Protein AF-A0A257KFB4-F1 (afdb_monomer_lite)

Sequence (162 aa):
MTAWRWATQARAACLALGLGLGVPMTAGAATPPEPVRINPADRGSGLAVAIGGGLKADHDAVWQALVQLSGGPGARWVVLGTASEDPTASAAGAVKQLQRRGAVAVALPVSPELKDPPVAQAVRDEALLAQVRAAKGVFFTGGAQDRITSSLQPGGQATPLL

Radius of gyration: 21.46 Å; chains: 1; bounding box: 55×48×58 Å

pLDDT: mean 82.98, std 20.65, range [33.81, 98.62]

Structure (mmCIF, N/CA/C/O backbone):
data_AF-A0A257KFB4-F1
#
_entry.id   AF-A0A257KFB4-F1
#
loop_
_atom_site.group_PDB
_atom_site.id
_atom_site.type_symbol
_atom_site.label_atom_id
_atom_site.label_alt_id
_atom_site.label_comp_id
_atom_site.label_asym_id
_atom_site.label_entity_id
_atom_site.label_seq_id
_atom_site.pdbx_PDB_ins_code
_atom_site.Cartn_x
_atom_site.Cartn_y
_atom_site.Cartn_z
_atom_site.occupancy
_atom_site.B_iso_or_equiv
_atom_site.auth_seq_id
_atom_site.auth_comp_id
_atom_site.auth_asym_id
_atom_site.auth_atom_id
_atom_site.pdbx_PDB_model_num
ATOM 1 N N . MET A 1 1 ? -2.970 29.502 -1.598 1.00 41.94 1 MET A N 1
ATOM 2 C CA . MET A 1 1 ? -4.368 29.984 -1.587 1.00 41.94 1 MET A CA 1
ATOM 3 C C . MET A 1 1 ? -4.903 29.887 -3.003 1.00 41.94 1 MET A C 1
ATOM 5 O O . MET A 1 1 ? -4.681 30.788 -3.797 1.00 41.94 1 MET A O 1
ATOM 9 N N . THR A 1 2 ? -5.551 28.779 -3.342 1.00 39.88 2 THR A N 1
ATOM 10 C CA . THR A 1 2 ? -6.191 28.607 -4.651 1.00 39.88 2 THR A CA 1
ATOM 11 C C . THR A 1 2 ? -7.478 27.842 -4.407 1.00 39.88 2 THR A C 1
ATOM 13 O O . THR A 1 2 ? -7.478 26.640 -4.168 1.00 39.88 2 THR A O 1
ATOM 16 N N . ALA A 1 3 ? -8.561 28.610 -4.330 1.00 36.09 3 ALA A N 1
ATOM 17 C CA . ALA A 1 3 ? -9.908 28.138 -4.084 1.00 36.09 3 ALA A CA 1
ATOM 18 C C . ALA A 1 3 ? -10.431 27.402 -5.323 1.00 36.09 3 ALA A C 1
ATOM 20 O O . ALA A 1 3 ? -10.503 27.977 -6.410 1.00 36.09 3 ALA A O 1
ATOM 21 N N . TRP A 1 4 ? -10.813 26.138 -5.151 1.00 33.81 4 TRP A N 1
ATOM 22 C CA . TRP A 1 4 ? -11.512 25.374 -6.176 1.00 33.81 4 TRP A CA 1
ATOM 23 C C . TRP A 1 4 ? -12.999 25.733 -6.109 1.00 33.81 4 TRP A C 1
ATOM 25 O O . TRP A 1 4 ? -13.678 25.470 -5.117 1.00 33.81 4 TRP A O 1
ATOM 35 N N . ARG A 1 5 ? -13.496 26.411 -7.145 1.00 46.97 5 ARG A N 1
ATOM 36 C CA . ARG A 1 5 ? -14.893 26.844 -7.249 1.00 46.97 5 ARG A CA 1
ATOM 37 C C . ARG A 1 5 ? -15.731 25.688 -7.790 1.00 46.97 5 ARG A C 1
ATOM 39 O O . ARG A 1 5 ? -15.546 25.282 -8.933 1.00 46.97 5 ARG A O 1
ATOM 46 N N . TRP A 1 6 ? -16.664 25.197 -6.983 1.00 40.62 6 TRP A N 1
ATOM 47 C CA . TRP A 1 6 ? -17.773 24.366 -7.443 1.00 40.62 6 TRP A CA 1
ATOM 48 C C . TRP A 1 6 ? -18.816 25.305 -8.046 1.00 40.62 6 TRP A C 1
ATOM 50 O O . TRP A 1 6 ? -19.387 26.134 -7.337 1.00 40.62 6 TRP A O 1
ATOM 60 N N . ALA A 1 7 ? -19.000 25.251 -9.365 1.00 46.03 7 ALA A N 1
ATOM 61 C CA . ALA A 1 7 ? -20.024 26.037 -10.035 1.00 46.03 7 ALA A CA 1
ATOM 62 C C . ALA A 1 7 ? -21.355 25.281 -10.012 1.00 46.03 7 ALA A C 1
ATOM 64 O O . ALA A 1 7 ? -21.483 24.150 -10.474 1.00 46.03 7 ALA A O 1
ATOM 65 N N . THR A 1 8 ? -22.304 25.977 -9.412 1.00 46.16 8 THR A N 1
ATOM 66 C CA . THR A 1 8 ? -23.701 25.699 -9.132 1.00 46.16 8 THR A CA 1
ATOM 67 C C . THR A 1 8 ? -24.541 25.391 -10.370 1.00 46.16 8 THR A C 1
ATOM 69 O O . THR A 1 8 ? -24.262 25.803 -11.493 1.00 46.16 8 THR A O 1
ATOM 72 N N . GLN A 1 9 ? -25.629 24.685 -10.100 1.00 45.59 9 GLN A N 1
ATOM 73 C CA . GLN A 1 9 ? -26.665 24.232 -11.011 1.00 45.59 9 GLN A CA 1
ATOM 74 C C . GLN A 1 9 ? -27.602 25.363 -11.498 1.00 45.59 9 GLN A C 1
ATOM 76 O O . GLN A 1 9 ? -27.810 26.351 -10.798 1.00 45.59 9 GLN A O 1
ATOM 81 N N . ALA A 1 10 ? -28.259 25.080 -12.633 1.00 43.00 10 ALA A N 1
ATOM 82 C CA . ALA A 1 10 ? -29.535 25.608 -13.148 1.00 43.00 10 ALA A CA 1
ATOM 83 C C . ALA A 1 10 ? -29.530 26.935 -13.946 1.00 43.00 10 ALA A C 1
ATOM 85 O O . ALA A 1 10 ? -29.297 28.010 -13.410 1.00 43.00 10 ALA A O 1
ATOM 86 N N . ARG A 1 11 ? -29.992 26.906 -15.206 1.00 43.09 11 ARG A N 1
ATOM 87 C CA . ARG A 1 11 ? -31.414 27.013 -15.611 1.00 43.09 11 ARG A CA 1
ATOM 88 C C . ARG A 1 11 ? -31.553 26.940 -17.138 1.00 43.09 11 ARG A C 1
ATOM 90 O O . ARG A 1 11 ? -30.641 27.268 -17.886 1.00 43.09 11 ARG A O 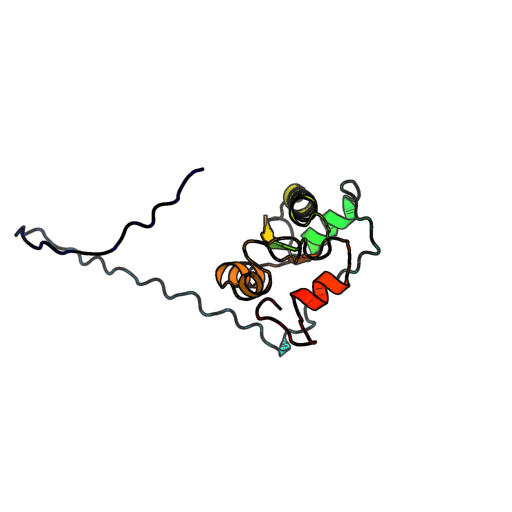1
ATOM 97 N N . ALA A 1 12 ? -32.721 26.468 -17.553 1.00 44.16 12 ALA A N 1
ATOM 98 C CA . ALA A 1 12 ? -33.136 26.215 -18.922 1.00 44.16 12 ALA A CA 1
ATOM 99 C C . ALA A 1 12 ? -33.320 27.485 -19.769 1.00 44.16 12 ALA A C 1
ATOM 101 O O . ALA A 1 12 ? -33.805 28.499 -19.272 1.00 44.16 12 ALA A O 1
ATOM 102 N N . ALA A 1 13 ? -33.067 27.353 -21.071 1.00 40.00 13 ALA A N 1
ATOM 103 C CA . ALA A 1 13 ? -33.731 28.118 -22.120 1.00 40.00 13 ALA A CA 1
ATOM 104 C C . ALA A 1 13 ? -33.796 27.249 -23.389 1.00 40.00 13 ALA A C 1
ATOM 106 O O . ALA A 1 13 ? -32.819 27.106 -24.118 1.00 40.00 13 ALA A O 1
ATOM 107 N N . CYS A 1 14 ? -34.949 26.614 -23.611 1.00 41.28 14 CYS A N 1
ATOM 108 C CA . CYS A 1 14 ? -35.320 26.069 -24.914 1.00 41.28 14 CYS A CA 1
ATOM 109 C C . CYS A 1 14 ? -35.703 27.232 -25.828 1.00 41.28 14 CYS A C 1
ATOM 111 O O . CYS A 1 14 ? -36.578 27.996 -25.439 1.00 41.28 14 CYS A O 1
ATOM 113 N N . LEU A 1 15 ? -35.116 27.321 -27.023 1.00 47.72 15 LEU A N 1
ATOM 114 C CA . LEU A 1 15 ? -35.813 27.636 -28.279 1.00 47.72 15 LEU A CA 1
ATOM 115 C C . LEU A 1 15 ? -34.793 27.705 -29.424 1.00 47.72 15 LEU A C 1
ATOM 117 O O . LEU A 1 15 ? -33.998 28.636 -29.475 1.00 47.72 15 LEU A O 1
ATOM 121 N N . ALA A 1 16 ? -34.853 26.755 -30.357 1.00 44.06 16 ALA A N 1
ATOM 122 C CA . ALA A 1 16 ? -34.572 26.993 -31.775 1.00 44.06 16 ALA A CA 1
ATOM 123 C C . ALA A 1 16 ? -34.992 25.764 -32.593 1.00 44.06 16 ALA A C 1
ATOM 125 O O . ALA A 1 16 ? -34.460 24.670 -32.414 1.00 44.06 16 ALA A O 1
ATOM 126 N N . LEU A 1 17 ? -35.969 25.967 -33.480 1.00 53.28 17 LEU A N 1
ATOM 127 C CA . LEU A 1 17 ? -36.334 25.037 -34.543 1.00 53.28 17 LEU A CA 1
ATOM 128 C C . LEU A 1 17 ? -35.167 24.887 -35.528 1.00 53.28 17 LEU A C 1
ATOM 130 O O . LEU A 1 17 ? -34.628 25.882 -36.005 1.00 53.28 17 LEU A O 1
ATOM 134 N N . GLY A 1 18 ? -34.863 23.649 -35.905 1.00 44.62 18 GLY A N 1
ATOM 135 C CA . GLY A 1 18 ? -33.990 23.337 -37.030 1.00 44.62 18 GLY A CA 1
ATOM 136 C C . GLY A 1 18 ? -34.241 21.912 -37.503 1.00 44.62 18 GLY A C 1
ATOM 137 O O . GLY A 1 18 ? -33.832 20.962 -36.843 1.00 44.62 18 GLY A O 1
ATOM 138 N N . LEU A 1 19 ? -34.946 21.768 -38.629 1.00 56.00 19 LEU A N 1
ATOM 139 C CA . LEU A 1 19 ? -35.089 20.503 -39.348 1.00 56.00 19 LEU A CA 1
ATOM 140 C C . LEU A 1 19 ? -33.710 20.059 -39.853 1.00 56.00 19 LEU A C 1
ATOM 142 O O . LEU A 1 19 ? -33.182 20.615 -40.813 1.00 56.00 19 LEU A O 1
ATOM 146 N N . GLY A 1 20 ? -33.147 19.042 -39.211 1.00 45.25 20 GLY A N 1
ATOM 147 C CA . GLY A 1 20 ? -31.975 18.309 -39.671 1.00 45.25 20 GLY A CA 1
ATOM 148 C C . GLY A 1 20 ? -32.187 16.830 -39.375 1.00 45.25 20 GLY A C 1
ATOM 149 O O . GLY A 1 20 ? -32.616 16.478 -38.280 1.00 45.25 20 GLY A O 1
ATOM 150 N N . LEU A 1 21 ? -31.953 15.981 -40.375 1.00 58.53 21 LEU A N 1
ATOM 151 C CA . LEU A 1 21 ? -32.104 14.525 -40.329 1.00 58.53 21 LEU A CA 1
ATOM 152 C C . LEU A 1 21 ? -31.368 13.936 -39.113 1.00 58.53 21 LEU A C 1
ATOM 154 O O . LEU A 1 21 ? -30.147 13.794 -39.114 1.00 58.53 21 LEU A O 1
ATOM 158 N N . GLY A 1 22 ? -32.128 13.631 -38.060 1.00 39.91 22 GLY A N 1
ATOM 159 C CA . GLY A 1 22 ? -31.614 13.101 -36.806 1.00 39.91 22 GLY A CA 1
ATOM 160 C C . GLY A 1 22 ? -31.330 11.611 -36.922 1.0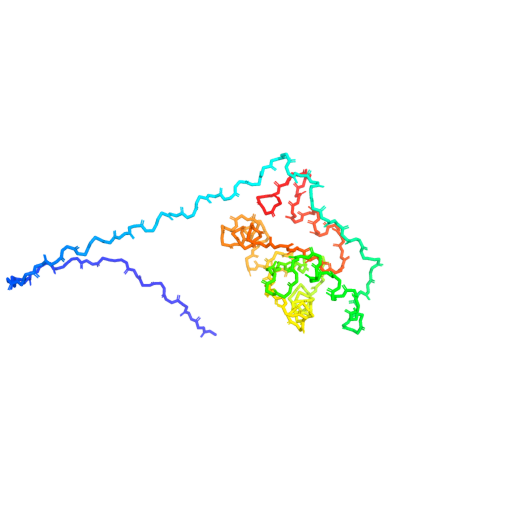0 39.91 22 GLY A C 1
ATOM 161 O O . GLY A 1 22 ? -32.245 10.793 -36.875 1.00 39.91 22 GLY A O 1
ATOM 162 N N . VAL A 1 23 ? -30.053 11.252 -37.029 1.00 56.06 23 VAL A N 1
ATOM 163 C CA . VAL A 1 23 ? -29.600 9.916 -36.636 1.00 56.06 23 VAL A CA 1
ATOM 164 C C . VAL A 1 23 ? -29.772 9.838 -35.116 1.00 56.06 23 VAL A C 1
ATOM 166 O O . VAL A 1 23 ? -29.216 10.691 -34.417 1.00 56.06 23 VAL A O 1
ATOM 169 N N . PRO A 1 24 ? -30.538 8.883 -34.563 1.00 49.56 24 PRO A N 1
ATOM 170 C CA . PRO A 1 24 ? -30.645 8.754 -33.121 1.00 49.56 24 PRO A CA 1
ATOM 171 C C . PRO A 1 24 ? -29.289 8.289 -32.584 1.00 49.56 24 PRO A C 1
ATOM 173 O O . PRO A 1 24 ? -28.936 7.115 -32.673 1.00 49.56 24 PRO A O 1
ATOM 176 N N . MET A 1 25 ? -28.509 9.217 -32.025 1.00 46.41 25 MET A N 1
ATOM 177 C CA . MET A 1 25 ? -27.425 8.873 -31.113 1.00 46.41 25 MET A CA 1
ATOM 178 C C . MET A 1 25 ? -28.070 8.296 -29.857 1.00 46.41 25 MET A C 1
ATOM 180 O O . MET A 1 25 ? -28.445 9.016 -28.934 1.00 46.41 25 MET A O 1
ATOM 184 N N . THR A 1 26 ? -28.229 6.977 -29.827 1.00 50.53 26 THR A N 1
ATOM 185 C CA . THR A 1 26 ? -28.461 6.255 -28.583 1.00 50.53 26 THR A CA 1
ATOM 186 C C . THR A 1 26 ? -27.210 6.431 -27.734 1.00 50.53 26 THR A C 1
ATOM 188 O O . THR A 1 26 ? -26.195 5.773 -27.963 1.00 50.53 26 THR A O 1
ATOM 191 N N . ALA A 1 27 ? -27.264 7.361 -26.782 1.00 54.47 27 ALA A N 1
ATOM 192 C CA . ALA A 1 27 ? -26.305 7.423 -25.697 1.00 54.47 27 ALA A CA 1
ATOM 193 C C . ALA A 1 27 ? -26.387 6.084 -24.954 1.00 54.47 27 ALA A C 1
ATOM 195 O O . ALA A 1 27 ? -27.320 5.841 -24.191 1.00 54.47 27 ALA A O 1
ATOM 196 N N . GLY A 1 28 ? -25.448 5.182 -25.242 1.00 41.28 28 GLY A N 1
ATOM 197 C CA . GLY A 1 28 ? -25.253 3.981 -24.450 1.00 41.28 28 GLY A CA 1
ATOM 198 C C . GLY A 1 28 ? -24.903 4.432 -23.042 1.00 41.28 28 GLY A C 1
ATOM 199 O O . GLY A 1 28 ? -23.787 4.888 -22.801 1.00 41.28 28 GLY A O 1
ATOM 200 N N . ALA A 1 29 ? -25.873 4.374 -22.131 1.00 51.72 29 ALA A N 1
ATOM 201 C CA . ALA A 1 29 ? -25.612 4.526 -20.714 1.00 51.72 29 ALA A CA 1
ATOM 202 C C . ALA A 1 29 ? -24.635 3.411 -20.339 1.00 51.72 29 ALA A C 1
ATOM 204 O O . ALA A 1 29 ? -25.014 2.241 -20.292 1.00 51.72 29 ALA A O 1
ATOM 205 N N . ALA A 1 30 ? -23.362 3.767 -20.165 1.00 48.81 30 ALA A N 1
ATOM 206 C CA . ALA A 1 30 ? -22.360 2.858 -19.646 1.00 48.81 30 ALA A CA 1
ATOM 207 C C . ALA A 1 30 ? -22.888 2.345 -18.306 1.00 48.81 30 ALA A C 1
ATOM 209 O O . ALA A 1 30 ? -23.051 3.113 -17.357 1.00 48.81 30 ALA A O 1
ATOM 210 N N . THR A 1 31 ? -23.245 1.064 -18.266 1.00 50.06 31 THR A N 1
ATOM 211 C CA . THR A 1 31 ? -23.666 0.398 -17.041 1.00 50.06 31 THR A CA 1
ATOM 212 C C . THR A 1 31 ? -22.541 0.599 -16.026 1.00 50.06 31 THR A C 1
ATOM 214 O O . THR A 1 31 ? -21.391 0.294 -16.363 1.00 50.06 31 THR A O 1
ATOM 217 N N . PRO A 1 32 ? -22.811 1.157 -14.830 1.00 58.12 32 PRO A N 1
ATOM 218 C CA . PRO A 1 32 ? -21.797 1.236 -13.790 1.00 58.12 32 PRO A CA 1
ATOM 219 C C . PRO A 1 32 ? -21.207 -0.164 -13.609 1.00 58.12 32 PRO A C 1
ATOM 221 O O . PRO A 1 32 ? -21.989 -1.120 -13.565 1.00 58.12 32 PRO A O 1
ATOM 224 N N . PRO A 1 33 ? -19.870 -0.320 -13.571 1.00 56.66 33 PRO A N 1
ATOM 225 C CA . PRO A 1 33 ? -19.281 -1.628 -13.347 1.00 56.66 33 PRO A CA 1
ATOM 226 C C . PRO A 1 33 ? -19.905 -2.204 -12.080 1.00 56.66 33 PRO A C 1
ATOM 228 O O . PRO A 1 33 ? -19.943 -1.529 -11.047 1.00 56.66 33 PRO A O 1
ATOM 231 N N . GLU A 1 34 ? -20.450 -3.418 -12.186 1.00 52.25 34 GLU A N 1
ATOM 232 C CA . GLU A 1 34 ? -20.989 -4.111 -11.023 1.00 52.25 34 GLU A CA 1
ATOM 233 C C . GLU A 1 34 ? -19.920 -4.101 -9.924 1.00 52.25 34 GLU A C 1
ATOM 235 O O . GLU A 1 34 ? -18.735 -4.309 -10.225 1.00 52.25 34 GLU A O 1
ATOM 240 N N . PRO A 1 35 ? -20.290 -3.835 -8.660 1.00 54.25 35 PRO A N 1
ATOM 241 C CA . PRO A 1 35 ? -19.330 -3.895 -7.579 1.00 54.25 35 PRO A CA 1
ATOM 242 C C . PRO A 1 35 ? -18.726 -5.295 -7.572 1.00 54.25 35 PRO A C 1
ATOM 244 O O . PRO A 1 35 ? -19.422 -6.275 -7.306 1.00 54.25 35 PRO A O 1
ATOM 247 N N . VAL A 1 36 ? -17.428 -5.379 -7.880 1.00 56.97 36 VAL A N 1
ATOM 248 C CA . VAL A 1 36 ? -16.658 -6.618 -7.782 1.00 56.97 36 VAL A CA 1
ATOM 249 C C . VAL A 1 36 ? -16.773 -7.087 -6.339 1.00 56.97 36 VAL A C 1
ATOM 251 O O . VAL A 1 36 ? -16.175 -6.514 -5.425 1.00 56.97 36 VAL A O 1
ATOM 254 N N . ARG A 1 37 ? -17.619 -8.092 -6.127 1.00 55.16 37 ARG A N 1
ATOM 255 C CA . ARG A 1 37 ? -17.820 -8.720 -4.829 1.00 55.16 37 ARG A CA 1
ATOM 256 C C . ARG A 1 37 ? -16.668 -9.689 -4.638 1.00 55.16 37 ARG A C 1
ATOM 258 O O . ARG A 1 37 ? -16.572 -10.672 -5.363 1.00 55.16 37 ARG A O 1
ATOM 265 N N . ILE A 1 38 ? -15.792 -9.396 -3.678 1.00 56.69 38 ILE A N 1
ATOM 266 C CA . ILE A 1 38 ? -14.799 -10.365 -3.214 1.00 56.69 38 ILE A CA 1
ATOM 267 C C . ILE A 1 38 ? -15.584 -11.584 -2.722 1.00 56.69 38 ILE A C 1
ATOM 269 O O . ILE A 1 38 ? -16.348 -11.480 -1.760 1.00 56.69 38 ILE A O 1
ATOM 273 N N . ASN A 1 39 ? -15.454 -12.715 -3.414 1.00 63.44 39 ASN A N 1
ATOM 274 C CA . ASN A 1 39 ? -16.105 -13.948 -3.005 1.00 63.44 39 ASN A CA 1
ATOM 275 C C . ASN A 1 39 ? -15.441 -14.425 -1.703 1.00 63.44 39 ASN A C 1
ATOM 277 O O . ASN A 1 39 ? -14.230 -14.649 -1.690 1.00 63.44 39 ASN A O 1
ATOM 281 N N . PRO A 1 40 ? -16.188 -14.603 -0.599 1.00 64.00 40 PRO A N 1
ATOM 282 C CA . PRO A 1 40 ? -15.631 -15.117 0.648 1.00 64.00 40 PRO A CA 1
ATOM 283 C C . PRO A 1 40 ? -14.890 -16.450 0.490 1.00 64.00 40 PRO A C 1
ATOM 285 O O . PRO A 1 40 ? -13.971 -16.707 1.263 1.00 64.00 40 PRO A O 1
ATOM 288 N N . ALA A 1 41 ? -15.270 -17.271 -0.496 1.00 69.00 41 ALA A N 1
ATOM 289 C CA . ALA A 1 41 ? -14.614 -18.542 -0.800 1.00 69.00 41 ALA A CA 1
ATOM 290 C C . ALA A 1 41 ? -13.204 -18.379 -1.401 1.00 69.00 41 ALA A C 1
ATOM 292 O O . ALA A 1 41 ? -12.401 -19.300 -1.301 1.00 69.00 41 ALA A O 1
ATOM 293 N N . ASP A 1 42 ? -12.884 -17.207 -1.957 1.00 68.44 42 ASP A N 1
ATOM 294 C CA . ASP A 1 42 ? -11.555 -16.893 -2.496 1.00 68.44 42 ASP A CA 1
ATOM 295 C C . ASP A 1 42 ? -10.614 -16.348 -1.400 1.00 68.44 42 ASP A C 1
ATOM 297 O O . ASP A 1 42 ? -9.435 -16.077 -1.639 1.00 68.44 42 ASP A O 1
ATOM 301 N N . ARG A 1 43 ? -11.091 -16.173 -0.156 1.00 67.38 43 ARG A N 1
ATOM 302 C CA . ARG A 1 43 ? -10.212 -15.773 0.953 1.00 67.38 43 ARG A CA 1
ATOM 303 C C . ARG A 1 43 ? -9.139 -16.838 1.171 1.00 67.38 43 ARG A C 1
ATOM 305 O O . ARG A 1 43 ? -9.443 -18.000 1.410 1.00 67.38 43 ARG A O 1
ATOM 312 N N . GLY A 1 44 ? -7.878 -16.412 1.133 1.00 67.38 44 GLY A N 1
ATOM 313 C CA . GLY A 1 44 ? -6.724 -17.303 1.269 1.00 67.38 44 GLY A CA 1
ATOM 314 C C . GLY A 1 44 ? -6.225 -17.911 -0.045 1.00 67.38 44 GLY A C 1
ATOM 315 O O . GLY A 1 44 ? -5.232 -18.628 -0.017 1.00 67.38 44 GLY A O 1
ATOM 316 N N . SER A 1 45 ? -6.835 -17.596 -1.195 1.00 77.12 45 SER A N 1
ATOM 317 C CA . SER A 1 45 ? -6.358 -18.057 -2.510 1.00 77.12 45 SER A CA 1
ATOM 318 C C . SER A 1 45 ? -5.209 -17.213 -3.093 1.00 77.12 45 SER A C 1
ATOM 320 O O . SER A 1 45 ? -4.715 -17.507 -4.181 1.00 77.12 45 SER A O 1
ATOM 322 N N . GLY A 1 46 ? -4.793 -16.152 -2.393 1.00 82.19 46 GLY A N 1
ATOM 323 C CA . GLY A 1 46 ? -3.692 -15.264 -2.774 1.00 82.19 46 GLY A CA 1
ATOM 324 C C . GLY A 1 46 ? -2.383 -15.571 -2.043 1.00 82.19 46 GLY A C 1
ATOM 325 O O . GLY A 1 46 ? -2.362 -16.252 -1.020 1.00 82.19 46 GLY A O 1
ATOM 326 N N . LEU A 1 47 ? -1.277 -15.025 -2.550 1.00 89.44 47 LEU A N 1
ATOM 327 C CA . LEU A 1 47 ? 0.028 -15.126 -1.901 1.00 89.44 47 LEU A CA 1
ATOM 328 C C . LEU A 1 47 ? 0.219 -14.001 -0.876 1.00 89.44 47 LEU A C 1
ATOM 330 O O . LEU A 1 47 ? 0.092 -12.824 -1.210 1.00 89.44 47 LEU A O 1
ATOM 334 N N . ALA A 1 48 ? 0.616 -14.362 0.343 1.00 90.88 48 ALA A N 1
ATOM 335 C CA . ALA A 1 48 ? 1.116 -13.422 1.339 1.00 90.88 48 ALA A CA 1
ATOM 336 C C . ALA A 1 48 ? 2.643 -13.529 1.433 1.00 90.88 48 ALA A C 1
ATOM 338 O O . ALA A 1 48 ? 3.184 -14.604 1.688 1.00 90.88 48 ALA A O 1
ATOM 339 N N . VAL A 1 49 ? 3.340 -12.408 1.239 1.00 92.88 49 VAL A N 1
ATOM 340 C CA . VAL A 1 49 ? 4.802 -12.333 1.357 1.00 92.88 49 VAL A CA 1
ATOM 341 C C . VAL A 1 49 ? 5.154 -11.540 2.611 1.00 92.88 49 VAL A C 1
ATOM 343 O O . VAL A 1 49 ? 4.944 -10.330 2.664 1.00 92.88 49 VAL A O 1
ATOM 346 N N . ALA A 1 50 ? 5.694 -12.221 3.621 1.00 92.81 50 ALA A N 1
ATOM 347 C CA . ALA A 1 50 ? 6.198 -11.582 4.832 1.00 92.81 50 ALA A CA 1
ATOM 348 C C . ALA A 1 50 ? 7.641 -11.104 4.617 1.00 92.81 50 ALA A C 1
ATOM 350 O O . ALA A 1 50 ? 8.516 -11.885 4.243 1.00 92.81 50 ALA A O 1
ATOM 351 N N . ILE A 1 51 ? 7.896 -9.821 4.870 1.00 92.56 51 ILE A N 1
ATOM 352 C CA . ILE A 1 51 ? 9.220 -9.207 4.731 1.00 92.56 51 ILE A CA 1
ATOM 353 C C . ILE A 1 51 ? 9.663 -8.734 6.114 1.00 92.56 51 ILE A C 1
ATOM 355 O O . ILE A 1 51 ? 9.027 -7.859 6.696 1.00 92.56 51 ILE A O 1
ATOM 359 N N . GLY A 1 52 ? 10.767 -9.285 6.626 1.00 88.88 52 GLY A N 1
ATOM 360 C CA . GLY A 1 52 ? 11.267 -9.063 7.995 1.00 88.88 52 GLY A CA 1
ATOM 361 C C . GLY A 1 52 ? 11.769 -7.648 8.324 1.00 88.88 52 GLY A C 1
ATOM 362 O O . GLY A 1 52 ? 12.429 -7.460 9.339 1.00 88.88 52 GLY A O 1
ATOM 363 N N . GLY A 1 53 ? 11.469 -6.656 7.484 1.00 87.44 53 GLY A N 1
ATOM 364 C CA . GLY A 1 53 ? 11.862 -5.260 7.655 1.00 87.44 53 GLY A CA 1
ATOM 365 C C . GLY A 1 53 ? 13.000 -4.814 6.736 1.00 87.44 53 GLY A C 1
ATOM 366 O O . GLY A 1 53 ? 13.734 -5.617 6.165 1.00 87.44 53 GLY A O 1
ATOM 367 N N . GLY A 1 54 ? 13.122 -3.493 6.571 1.00 86.31 54 GLY A N 1
ATOM 368 C CA . GLY A 1 54 ? 14.256 -2.873 5.882 1.00 86.31 54 GLY A CA 1
ATOM 369 C C . GLY A 1 54 ? 14.398 -3.236 4.402 1.00 86.31 54 GLY A C 1
ATOM 370 O O . GLY A 1 54 ? 15.523 -3.349 3.921 1.00 86.31 54 GLY A O 1
ATOM 371 N N . LEU A 1 55 ? 13.295 -3.428 3.667 1.00 92.25 55 LEU A N 1
ATOM 372 C CA . LEU A 1 55 ? 13.366 -3.637 2.219 1.00 92.25 55 LEU A CA 1
ATOM 373 C C . LEU A 1 55 ? 13.883 -2.369 1.526 1.00 92.25 55 LEU A C 1
ATOM 375 O O . LEU A 1 55 ? 13.164 -1.380 1.389 1.00 92.25 55 LEU A O 1
ATOM 379 N N . LYS A 1 56 ? 15.146 -2.406 1.101 1.00 91.81 56 LYS A N 1
ATOM 380 C CA . LYS A 1 56 ? 15.834 -1.289 0.455 1.00 91.81 56 LYS A CA 1
ATOM 381 C C . LYS A 1 56 ? 15.597 -1.276 -1.054 1.00 91.81 56 LYS A C 1
ATOM 383 O O . LYS A 1 56 ? 15.118 -2.243 -1.646 1.00 91.81 56 LYS A O 1
ATOM 388 N N . ALA A 1 57 ? 15.927 -0.154 -1.690 1.00 92.19 57 ALA A N 1
ATOM 389 C CA . ALA A 1 57 ? 15.762 0.031 -3.131 1.00 92.19 57 ALA A CA 1
ATOM 390 C C . ALA A 1 57 ? 16.666 -0.885 -3.978 1.00 92.19 57 ALA A C 1
ATOM 392 O O . ALA A 1 57 ? 16.282 -1.237 -5.093 1.00 92.19 57 ALA A O 1
ATOM 393 N N . ASP A 1 58 ? 17.831 -1.256 -3.443 1.00 91.75 58 ASP A N 1
ATOM 394 C CA . ASP A 1 58 ? 18.858 -2.114 -4.050 1.00 91.75 58 ASP A CA 1
ATOM 395 C C . ASP A 1 58 ? 18.585 -3.618 -3.869 1.00 91.75 58 ASP A C 1
ATOM 397 O O . ASP A 1 58 ? 19.266 -4.447 -4.468 1.00 91.75 58 ASP A O 1
ATOM 401 N N . HIS A 1 59 ? 17.546 -4.000 -3.118 1.00 96.06 59 HIS A N 1
ATOM 402 C CA . HIS A 1 59 ? 17.068 -5.384 -3.036 1.00 96.06 59 HIS A CA 1
ATOM 403 C C . HIS A 1 59 ? 16.266 -5.769 -4.296 1.00 96.06 59 HIS A C 1
ATOM 405 O O . HIS A 1 59 ? 15.091 -6.141 -4.228 1.00 96.06 59 HIS A O 1
ATOM 411 N N . ASP A 1 60 ? 16.898 -5.653 -5.467 1.00 95.06 60 ASP A N 1
ATOM 412 C CA . ASP A 1 60 ? 16.260 -5.778 -6.781 1.00 95.06 60 ASP A CA 1
ATOM 413 C C . ASP A 1 60 ? 15.518 -7.103 -6.965 1.00 95.06 60 ASP A C 1
ATOM 415 O O . ASP A 1 60 ? 14.391 -7.101 -7.462 1.00 95.06 60 ASP A O 1
ATOM 419 N N . ALA A 1 61 ? 16.110 -8.211 -6.512 1.00 95.38 61 ALA A N 1
ATOM 420 C CA . ALA A 1 61 ? 15.529 -9.545 -6.633 1.00 95.38 61 ALA A CA 1
ATOM 421 C C . ALA A 1 61 ? 14.183 -9.673 -5.902 1.00 95.38 61 ALA A C 1
ATOM 423 O O . ALA A 1 61 ? 13.251 -10.272 -6.435 1.00 95.38 61 ALA A O 1
ATOM 424 N N . VAL A 1 62 ? 14.053 -9.070 -4.715 1.00 96.12 62 VAL A N 1
ATOM 425 C CA . VAL A 1 62 ? 12.815 -9.128 -3.922 1.00 96.12 62 VAL A CA 1
ATOM 426 C C . VAL A 1 62 ? 11.718 -8.327 -4.611 1.00 96.12 62 VAL A C 1
ATOM 428 O O . VAL A 1 62 ? 10.630 -8.841 -4.852 1.00 96.12 62 VAL A O 1
ATOM 431 N N . TRP A 1 63 ? 12.013 -7.086 -4.996 1.00 97.38 63 TRP A N 1
ATOM 432 C CA . TRP A 1 63 ? 11.057 -6.248 -5.715 1.00 97.38 63 TRP A CA 1
ATOM 433 C C . TRP A 1 63 ? 10.633 -6.857 -7.055 1.00 97.38 63 TRP A C 1
ATOM 435 O O . TRP A 1 63 ? 9.462 -6.776 -7.420 1.00 97.38 63 TRP A O 1
ATOM 445 N N . GLN A 1 64 ? 11.563 -7.482 -7.782 1.00 96.81 64 GLN A N 1
ATOM 446 C CA . GLN A 1 64 ? 11.260 -8.168 -9.037 1.00 96.81 64 GLN A CA 1
ATOM 447 C C . GLN A 1 64 ? 10.346 -9.368 -8.793 1.00 96.81 64 GLN A C 1
ATOM 449 O O . GLN A 1 64 ? 9.353 -9.523 -9.501 1.00 96.81 64 GLN A O 1
ATOM 454 N N . ALA A 1 65 ? 10.642 -10.184 -7.778 1.00 96.31 65 ALA A N 1
ATOM 455 C CA . ALA A 1 65 ? 9.817 -11.328 -7.418 1.00 96.31 65 ALA A CA 1
ATOM 456 C C . ALA A 1 65 ? 8.382 -10.901 -7.085 1.00 96.31 65 ALA A C 1
ATOM 458 O O . ALA A 1 65 ? 7.449 -11.500 -7.610 1.00 96.31 65 ALA A O 1
ATOM 459 N N . LEU A 1 66 ? 8.194 -9.827 -6.306 1.00 96.81 66 LEU A N 1
ATOM 460 C CA . LEU A 1 66 ? 6.862 -9.289 -6.005 1.00 96.81 66 LEU A CA 1
ATOM 461 C C . LEU A 1 66 ? 6.076 -8.993 -7.289 1.00 96.81 66 LEU A C 1
ATOM 463 O O . LEU A 1 66 ? 4.968 -9.499 -7.461 1.00 96.81 66 LEU A O 1
ATOM 467 N N . VAL A 1 67 ? 6.666 -8.247 -8.229 1.00 97.06 67 VAL A N 1
ATOM 468 C CA . VAL A 1 67 ? 6.003 -7.915 -9.500 1.00 97.06 67 VAL A CA 1
ATOM 469 C C . VAL A 1 67 ? 5.674 -9.175 -10.307 1.00 97.06 67 VAL A C 1
ATOM 471 O O . VAL A 1 67 ? 4.556 -9.301 -10.804 1.00 97.06 67 VAL A O 1
ATOM 474 N N . GLN A 1 68 ? 6.584 -10.148 -10.388 1.00 96.00 68 GLN A N 1
ATOM 475 C CA . GLN A 1 68 ? 6.323 -11.405 -11.102 1.00 96.00 68 GLN A CA 1
ATOM 476 C C . GLN A 1 68 ? 5.167 -12.201 -10.489 1.00 96.00 68 GLN A C 1
ATOM 478 O O . GLN A 1 68 ? 4.277 -12.645 -11.210 1.00 96.00 68 GLN A O 1
ATOM 483 N N . LEU A 1 69 ? 5.122 -12.304 -9.160 1.00 94.06 69 LEU A N 1
ATOM 484 C CA . LEU A 1 69 ? 4.062 -13.010 -8.434 1.00 94.06 69 LEU A CA 1
ATOM 485 C C . LEU A 1 69 ? 2.682 -12.366 -8.634 1.00 94.06 69 LEU A C 1
ATOM 487 O O . LEU A 1 69 ? 1.669 -13.055 -8.574 1.00 94.06 69 LEU A O 1
ATOM 491 N N . SER A 1 70 ? 2.635 -11.065 -8.933 1.00 93.62 70 SER A N 1
ATOM 492 C CA . SER A 1 70 ? 1.394 -10.349 -9.264 1.00 93.62 70 SER A CA 1
ATOM 493 C C . SER A 1 70 ? 0.958 -10.446 -10.734 1.00 93.62 70 SER A C 1
ATOM 495 O O . SER A 1 70 ? -0.007 -9.791 -11.128 1.00 93.62 70 SER A O 1
ATOM 497 N N . GLY A 1 71 ? 1.652 -11.246 -11.552 1.00 92.81 71 GLY A N 1
ATOM 498 C CA . GLY A 1 71 ? 1.376 -11.399 -12.985 1.00 92.81 71 GLY A CA 1
ATOM 499 C C . GLY A 1 71 ? 2.341 -10.650 -13.909 1.00 92.81 71 GLY A C 1
ATOM 500 O O . GLY A 1 71 ? 2.068 -10.542 -15.101 1.00 92.81 71 GLY A O 1
ATOM 501 N N . GLY A 1 72 ? 3.466 -10.148 -13.388 1.00 94.75 72 GLY A N 1
ATOM 502 C CA . GLY A 1 72 ? 4.529 -9.523 -14.177 1.00 94.75 72 GLY A CA 1
ATOM 503 C C . GLY A 1 72 ? 4.298 -8.039 -14.507 1.00 94.75 72 GLY A C 1
ATOM 504 O O . GLY A 1 72 ? 3.495 -7.361 -13.859 1.00 94.75 72 GLY A O 1
ATOM 505 N N . PRO A 1 73 ? 5.040 -7.488 -15.488 1.00 96.00 73 PRO A N 1
ATOM 506 C CA . PRO A 1 73 ? 4.882 -6.102 -15.929 1.00 96.00 73 PRO A CA 1
ATOM 507 C C . PRO A 1 73 ? 3.434 -5.776 -16.328 1.00 96.00 73 PRO A C 1
ATOM 509 O O . PRO A 1 73 ? 2.747 -6.582 -16.946 1.00 96.00 73 PRO A O 1
ATOM 512 N N . GLY A 1 74 ? 2.961 -4.582 -15.977 1.00 96.50 74 GLY A N 1
ATOM 513 C CA . GLY A 1 74 ? 1.578 -4.139 -16.163 1.00 96.50 74 GLY A CA 1
ATOM 514 C C . GLY A 1 74 ? 0.636 -4.511 -15.014 1.00 96.50 74 GLY A C 1
ATOM 515 O O . GLY A 1 74 ? -0.467 -3.965 -14.943 1.00 96.50 74 GLY A O 1
ATOM 516 N N . ALA A 1 75 ? 1.059 -5.374 -14.081 1.00 96.88 75 ALA A N 1
ATOM 517 C CA . ALA A 1 75 ? 0.274 -5.692 -12.894 1.00 96.88 75 ALA A CA 1
ATOM 518 C C . ALA A 1 75 ? -0.030 -4.428 -12.078 1.00 96.88 75 ALA A C 1
ATOM 520 O O . ALA A 1 75 ? 0.848 -3.594 -11.833 1.00 96.88 75 ALA A O 1
ATOM 521 N N . ARG A 1 76 ? -1.290 -4.287 -11.652 1.00 98.06 76 ARG A N 1
ATOM 522 C CA . ARG A 1 76 ? -1.749 -3.149 -10.849 1.00 98.06 76 ARG A CA 1
ATOM 523 C C . ARG A 1 76 ? -1.423 -3.366 -9.380 1.00 98.06 76 ARG A C 1
ATOM 525 O O . ARG A 1 76 ? -1.765 -4.409 -8.830 1.00 98.06 76 ARG A O 1
ATOM 532 N N . TRP A 1 77 ? -0.822 -2.372 -8.747 1.00 98.44 77 TRP A N 1
ATOM 533 C CA . TRP A 1 77 ? -0.452 -2.407 -7.340 1.00 98.44 77 TRP A CA 1
ATOM 534 C C . TRP A 1 77 ? -1.0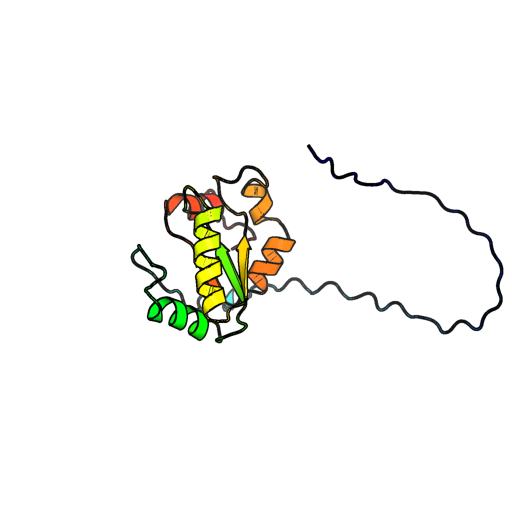44 -1.236 -6.579 1.00 98.44 77 TRP A C 1
ATOM 536 O O . TRP A 1 77 ? -0.981 -0.091 -7.026 1.00 98.44 77 TRP A O 1
ATOM 546 N N . VAL A 1 78 ? -1.542 -1.534 -5.388 1.00 98.44 78 VAL A N 1
ATOM 547 C CA . VAL A 1 78 ? -1.863 -0.537 -4.373 1.00 98.44 78 VAL A CA 1
ATOM 548 C C . VAL A 1 78 ? -0.764 -0.540 -3.319 1.00 98.44 78 VAL A C 1
ATOM 550 O O . VAL A 1 78 ? -0.332 -1.593 -2.855 1.00 98.44 78 VAL A O 1
ATOM 553 N N . VAL A 1 79 ? -0.315 0.647 -2.929 1.00 98.44 79 VAL A N 1
ATOM 554 C CA . VAL A 1 79 ? 0.675 0.850 -1.874 1.00 98.44 79 VAL A CA 1
ATOM 555 C C . VAL A 1 79 ? 0.038 1.615 -0.721 1.00 98.44 79 VAL A C 1
ATOM 557 O O . VAL A 1 79 ? -0.609 2.643 -0.922 1.00 98.44 79 VAL A O 1
ATOM 560 N N . LEU A 1 80 ? 0.248 1.121 0.495 1.00 98.25 80 LEU A N 1
ATOM 561 C CA . LEU A 1 80 ? -0.285 1.683 1.726 1.00 98.25 80 LEU A CA 1
ATOM 562 C C . LEU A 1 80 ? 0.867 2.073 2.652 1.00 98.25 80 LEU A C 1
ATOM 564 O O . LEU A 1 80 ? 1.588 1.224 3.177 1.00 98.25 80 LEU A O 1
ATOM 568 N N . GLY A 1 81 ? 1.011 3.384 2.853 1.00 97.44 81 GLY A N 1
ATOM 569 C CA . GLY A 1 81 ? 1.976 3.992 3.772 1.00 97.44 81 GLY A CA 1
ATOM 570 C C . GLY A 1 81 ? 1.563 3.938 5.248 1.00 97.44 81 GLY A C 1
ATOM 571 O O . GLY A 1 81 ? 2.209 4.561 6.082 1.00 97.44 81 GLY A O 1
ATOM 572 N N . THR A 1 82 ? 0.464 3.252 5.573 1.00 97.50 82 THR A N 1
ATOM 573 C CA . THR A 1 82 ? -0.315 3.377 6.820 1.00 97.50 82 THR A CA 1
ATOM 574 C C . THR A 1 82 ? 0.498 3.206 8.104 1.00 97.50 82 THR A C 1
ATOM 576 O O . THR A 1 82 ? 0.205 3.852 9.106 1.00 97.50 82 THR A O 1
ATOM 579 N N . ALA A 1 83 ? 1.517 2.345 8.091 1.00 97.00 83 ALA A N 1
ATOM 580 C CA . ALA A 1 83 ? 2.363 2.106 9.258 1.00 97.00 83 ALA A CA 1
ATOM 581 C C . ALA A 1 83 ? 3.393 3.220 9.502 1.00 97.00 83 ALA A C 1
ATOM 583 O O . ALA A 1 83 ? 3.881 3.372 10.622 1.00 97.00 83 ALA A O 1
ATOM 584 N N . SER A 1 84 ? 3.763 3.967 8.463 1.00 97.00 84 SER A N 1
ATOM 585 C CA . SER A 1 84 ? 4.864 4.924 8.511 1.00 97.00 84 SER A CA 1
ATOM 586 C C . SER A 1 84 ? 4.481 6.210 9.244 1.00 97.00 84 SER A C 1
ATOM 588 O O . SER A 1 84 ? 3.315 6.595 9.289 1.00 97.00 84 SER A O 1
ATOM 590 N N . GLU A 1 85 ? 5.481 6.884 9.807 1.00 96.56 85 GLU A N 1
ATOM 591 C CA . GLU A 1 85 ? 5.370 8.266 10.292 1.00 96.56 85 GLU A CA 1
ATOM 592 C C . GLU A 1 85 ? 5.362 9.279 9.139 1.00 96.56 85 GLU A C 1
ATOM 594 O O . GLU A 1 85 ? 4.766 10.342 9.263 1.00 96.56 85 GLU A O 1
ATOM 599 N N . ASP A 1 86 ? 5.951 8.922 7.992 1.00 97.44 86 ASP A N 1
ATOM 600 C CA . ASP A 1 86 ? 5.824 9.666 6.737 1.00 97.44 86 ASP A CA 1
ATOM 601 C C . ASP A 1 86 ? 5.187 8.753 5.673 1.00 97.44 86 ASP A C 1
ATOM 603 O O . ASP A 1 86 ? 5.882 8.142 4.845 1.00 97.44 86 ASP A O 1
ATOM 607 N N . PRO A 1 87 ? 3.849 8.594 5.703 1.00 97.38 87 PRO A N 1
ATOM 608 C CA . PRO A 1 87 ? 3.144 7.692 4.796 1.00 97.38 87 PRO A CA 1
ATOM 609 C C . PRO A 1 87 ? 3.331 8.081 3.329 1.00 97.38 87 PRO A C 1
ATOM 611 O O . PRO A 1 87 ? 3.390 7.201 2.470 1.00 97.38 87 PRO A O 1
ATOM 614 N N . THR A 1 88 ? 3.457 9.378 3.037 1.00 97.19 88 THR A N 1
ATOM 615 C CA . THR A 1 88 ? 3.601 9.894 1.675 1.00 97.19 88 THR A CA 1
ATOM 616 C C . THR A 1 88 ? 4.957 9.515 1.099 1.00 97.19 88 THR A C 1
ATOM 618 O O . THR A 1 88 ? 5.017 8.902 0.031 1.00 97.19 88 THR A O 1
ATOM 621 N N . ALA A 1 89 ? 6.051 9.822 1.804 1.00 97.69 89 ALA A N 1
ATOM 622 C CA . ALA A 1 89 ? 7.389 9.506 1.316 1.00 97.69 89 ALA A CA 1
ATOM 623 C C . ALA A 1 89 ? 7.621 7.992 1.245 1.00 97.69 89 ALA A C 1
ATOM 625 O O . ALA A 1 89 ? 8.158 7.491 0.251 1.00 97.69 89 ALA A O 1
ATOM 626 N N . SER A 1 90 ? 7.174 7.247 2.262 1.00 97.31 90 SER A N 1
ATOM 627 C CA . SER A 1 90 ? 7.341 5.794 2.307 1.00 97.31 90 SER A CA 1
ATOM 628 C C . SER A 1 90 ? 6.602 5.102 1.157 1.00 97.31 90 SER A C 1
ATOM 630 O O . SER A 1 90 ? 7.190 4.297 0.425 1.00 97.31 90 SER A O 1
ATOM 632 N N . ALA A 1 91 ? 5.334 5.468 0.927 1.00 98.12 91 ALA A N 1
ATOM 633 C CA . ALA A 1 91 ? 4.547 4.901 -0.161 1.00 98.12 91 ALA A CA 1
ATOM 634 C C . ALA A 1 91 ? 5.102 5.303 -1.536 1.00 98.12 91 ALA A C 1
ATOM 636 O O . ALA A 1 91 ? 5.224 4.449 -2.413 1.00 98.12 91 ALA A O 1
ATOM 637 N N . ALA A 1 92 ? 5.516 6.562 -1.720 1.00 98.25 92 ALA A N 1
ATOM 638 C CA . ALA A 1 92 ? 6.141 7.019 -2.962 1.00 98.25 92 ALA A CA 1
ATOM 639 C C . ALA A 1 92 ? 7.427 6.238 -3.284 1.00 98.25 92 ALA A C 1
ATOM 641 O O . ALA A 1 92 ? 7.664 5.865 -4.437 1.00 98.25 92 ALA A O 1
ATOM 642 N N . GLY A 1 93 ? 8.237 5.933 -2.265 1.00 98.06 93 GLY A N 1
ATOM 643 C CA . GLY A 1 93 ? 9.427 5.097 -2.401 1.00 98.06 93 GLY A CA 1
ATOM 644 C C . GLY A 1 93 ? 9.101 3.702 -2.937 1.00 98.06 93 GLY A C 1
ATOM 645 O O . GLY A 1 93 ? 9.711 3.264 -3.915 1.00 98.06 93 GLY A O 1
ATOM 646 N N . ALA A 1 94 ? 8.113 3.026 -2.348 1.00 98.06 94 ALA A N 1
ATOM 647 C CA . ALA A 1 94 ? 7.677 1.701 -2.789 1.00 98.06 94 ALA A CA 1
ATOM 648 C C . ALA A 1 94 ? 7.025 1.726 -4.185 1.00 98.06 94 ALA A C 1
ATOM 650 O O . ALA A 1 94 ? 7.369 0.898 -5.031 1.00 98.06 94 ALA A O 1
ATOM 651 N N . VAL A 1 95 ? 6.169 2.716 -4.474 1.00 98.62 95 VAL A N 1
ATOM 652 C CA . VAL A 1 95 ? 5.588 2.940 -5.812 1.00 98.62 95 VAL A CA 1
ATOM 653 C C . VAL A 1 95 ? 6.691 3.048 -6.862 1.00 98.62 95 VAL A C 1
ATOM 655 O O . VAL A 1 95 ? 6.646 2.343 -7.870 1.00 98.62 95 VAL A O 1
ATOM 658 N N . LYS A 1 96 ? 7.729 3.854 -6.603 1.00 98.50 96 LYS A N 1
ATOM 659 C CA . LYS A 1 96 ? 8.875 3.995 -7.508 1.00 98.50 96 LYS A CA 1
ATOM 660 C C . LYS A 1 96 ? 9.572 2.658 -7.755 1.00 98.50 96 LYS A C 1
ATOM 662 O O . LYS A 1 96 ? 9.960 2.381 -8.888 1.00 98.50 96 LYS A O 1
ATOM 667 N N . GLN A 1 97 ? 9.739 1.816 -6.733 1.00 98.25 97 GLN A N 1
ATOM 668 C CA . GLN A 1 97 ? 10.373 0.507 -6.917 1.00 98.25 97 GLN A CA 1
ATOM 669 C C . GLN A 1 97 ? 9.522 -0.444 -7.762 1.00 98.25 97 GLN A C 1
ATOM 671 O O . GLN A 1 97 ? 10.054 -1.091 -8.665 1.00 98.25 97 GLN A O 1
ATOM 676 N N . LEU A 1 98 ? 8.217 -0.496 -7.521 1.00 98.38 98 LEU A N 1
ATOM 677 C CA . LEU A 1 98 ? 7.299 -1.315 -8.311 1.00 98.38 98 LEU A CA 1
ATOM 678 C C . LEU A 1 98 ? 7.269 -0.850 -9.778 1.00 98.38 98 LEU A C 1
ATOM 680 O O . LEU A 1 98 ? 7.432 -1.658 -10.693 1.00 98.38 98 LEU A O 1
ATOM 684 N N . GLN A 1 99 ? 7.168 0.461 -10.009 1.00 98.31 99 GLN A N 1
ATOM 685 C CA . GLN A 1 99 ? 7.143 1.050 -11.352 1.00 98.31 99 GLN A CA 1
ATOM 686 C C . GLN A 1 99 ? 8.453 0.846 -12.123 1.00 98.31 99 GLN A C 1
ATOM 688 O O . GLN A 1 99 ? 8.415 0.516 -13.307 1.00 98.31 99 GLN A O 1
ATOM 693 N N . ARG A 1 100 ? 9.619 0.944 -11.463 1.00 97.75 100 ARG A N 1
ATOM 694 C CA . ARG A 1 100 ? 10.930 0.634 -12.078 1.00 97.75 100 ARG A CA 1
ATOM 695 C C . ARG A 1 100 ? 11.005 -0.778 -12.663 1.00 97.75 100 ARG A C 1
ATOM 697 O O . ARG A 1 100 ? 11.855 -1.030 -13.508 1.00 97.75 100 ARG A O 1
ATOM 704 N N . ARG A 1 101 ? 10.145 -1.689 -12.205 1.00 97.44 101 ARG A N 1
ATOM 705 C CA . ARG A 1 101 ? 10.088 -3.099 -12.618 1.00 97.44 101 ARG A CA 1
ATOM 706 C C . ARG A 1 101 ? 8.857 -3.407 -13.474 1.00 97.44 101 ARG A C 1
ATOM 708 O O . ARG A 1 101 ? 8.529 -4.565 -13.708 1.00 97.44 101 ARG A O 1
ATOM 715 N N . GLY A 1 102 ? 8.197 -2.362 -13.973 1.00 97.12 102 GLY A N 1
ATOM 716 C CA . GLY A 1 102 ? 7.127 -2.451 -14.961 1.00 97.12 102 GLY A CA 1
ATOM 717 C C . GLY A 1 102 ? 5.719 -2.566 -14.386 1.00 97.12 102 GLY A C 1
ATOM 718 O O . GLY A 1 102 ? 4.782 -2.675 -15.167 1.00 97.12 102 GLY A O 1
ATOM 719 N N . ALA A 1 103 ? 5.526 -2.538 -13.065 1.00 98.25 103 ALA A N 1
ATOM 720 C CA . ALA A 1 103 ? 4.185 -2.539 -12.479 1.00 98.25 103 ALA A CA 1
ATOM 721 C C . ALA A 1 103 ? 3.496 -1.166 -12.597 1.00 98.25 103 ALA A C 1
ATOM 723 O O . ALA A 1 103 ? 4.145 -0.121 -12.631 1.00 98.25 103 ALA A O 1
ATOM 724 N N . VAL A 1 104 ? 2.163 -1.161 -12.581 1.00 98.44 104 VAL A N 1
ATOM 725 C CA . VAL A 1 104 ? 1.347 0.056 -12.469 1.00 98.44 104 VAL A CA 1
ATOM 726 C C . VAL A 1 104 ? 0.966 0.234 -11.003 1.00 98.44 104 VAL A C 1
ATOM 728 O O . VAL A 1 104 ? 0.011 -0.377 -10.535 1.00 98.44 104 VAL A O 1
ATOM 731 N N . ALA A 1 105 ? 1.728 1.037 -10.261 1.00 98.38 105 ALA A N 1
ATOM 732 C CA . ALA A 1 105 ? 1.531 1.217 -8.822 1.00 98.38 105 ALA A CA 1
ATOM 733 C C . ALA A 1 105 ? 0.969 2.600 -8.467 1.00 98.38 105 ALA A C 1
ATOM 735 O O . ALA A 1 105 ? 1.401 3.608 -9.033 1.00 98.38 105 ALA A O 1
ATOM 736 N N . VAL A 1 106 ? 0.059 2.634 -7.492 1.00 98.38 106 VAL A N 1
ATOM 737 C CA . VAL A 1 106 ? -0.533 3.847 -6.911 1.00 98.38 106 VAL A CA 1
ATOM 738 C C . VAL A 1 106 ? -0.511 3.770 -5.384 1.00 98.38 106 VAL A C 1
ATOM 740 O O . VAL A 1 106 ? -0.715 2.702 -4.808 1.00 98.38 106 VAL A O 1
ATOM 743 N N . ALA A 1 107 ? -0.247 4.896 -4.722 1.00 98.38 107 ALA A N 1
ATOM 744 C CA . ALA A 1 107 ? -0.340 5.013 -3.269 1.00 98.38 107 ALA A CA 1
ATOM 745 C C . ALA A 1 107 ? -1.737 5.502 -2.869 1.00 98.38 107 ALA A C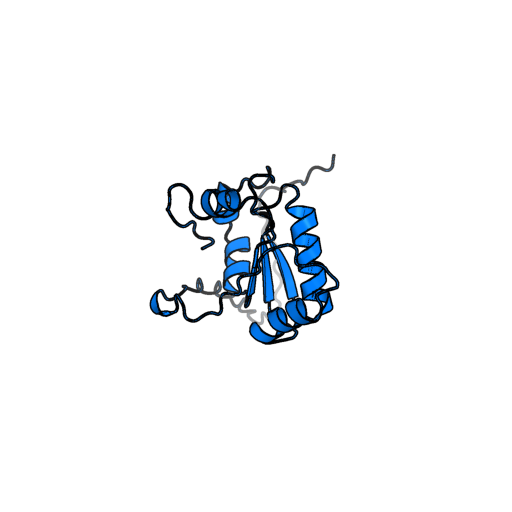 1
ATOM 747 O O . ALA A 1 107 ? -2.219 6.481 -3.441 1.00 98.38 107 ALA A O 1
ATOM 748 N N . LEU A 1 108 ? -2.369 4.858 -1.884 1.00 98.12 108 LEU A N 1
ATOM 749 C CA . LEU A 1 108 ? -3.650 5.328 -1.344 1.00 98.12 108 LEU A CA 1
ATOM 750 C C . LEU A 1 108 ? -3.429 6.157 -0.068 1.00 98.12 108 LEU A C 1
ATOM 752 O O . LEU A 1 108 ? -2.597 5.778 0.764 1.00 98.12 108 LEU A O 1
ATOM 756 N N . PRO A 1 109 ? -4.186 7.253 0.133 1.00 97.19 109 PRO A N 1
ATOM 757 C CA . PRO A 1 109 ? -4.041 8.144 1.282 1.00 97.19 109 PRO A CA 1
ATOM 758 C C . PRO A 1 109 ? -4.739 7.580 2.533 1.00 97.19 109 PRO A C 1
ATOM 760 O O . PRO A 1 109 ? -5.617 8.207 3.113 1.00 97.19 109 PRO A O 1
ATOM 763 N N . VAL A 1 110 ? -4.369 6.367 2.949 1.00 97.44 110 VAL A N 1
ATOM 764 C CA . VAL A 1 110 ? -4.922 5.702 4.138 1.00 97.44 110 VAL A CA 1
ATOM 765 C C . VAL A 1 110 ? -3.841 5.653 5.212 1.00 97.44 110 VAL A C 1
ATOM 767 O O . VAL A 1 110 ? -3.027 4.732 5.246 1.00 97.44 110 VAL A O 1
ATOM 770 N N . SER A 1 111 ? -3.786 6.666 6.072 1.00 97.06 111 SER A N 1
ATOM 771 C CA . SER A 1 111 ? -2.861 6.710 7.211 1.00 97.06 111 SER A CA 1
ATOM 772 C C . SER A 1 111 ? -3.379 7.650 8.300 1.00 97.06 111 SER A C 1
ATOM 774 O O . SER A 1 111 ? -3.907 8.705 7.951 1.00 97.06 111 SER A O 1
ATOM 776 N N . PRO A 1 112 ? -3.214 7.322 9.597 1.00 96.12 112 PRO A N 1
ATOM 777 C CA . PRO A 1 112 ? -3.583 8.225 10.690 1.00 96.12 112 PRO A CA 1
ATOM 778 C C . PRO A 1 112 ? -2.771 9.530 10.693 1.00 96.12 112 PRO A C 1
ATOM 780 O O . PRO A 1 112 ? -3.224 10.525 11.252 1.00 96.12 112 PRO A O 1
ATOM 783 N N . GLU A 1 113 ? -1.606 9.548 10.038 1.00 96.62 113 GLU A N 1
ATOM 784 C CA . GLU A 1 113 ? -0.776 10.751 9.885 1.00 96.62 113 GLU A CA 1
ATOM 785 C C . GLU A 1 113 ? -1.317 11.708 8.802 1.00 96.62 113 GLU A C 1
ATOM 787 O O . GLU A 1 113 ? -0.932 12.877 8.741 1.00 96.62 113 GLU A O 1
ATOM 792 N N . LEU A 1 114 ? -2.236 11.239 7.947 1.00 95.19 114 LEU A N 1
ATOM 793 C CA . LEU A 1 114 ? -2.917 12.063 6.950 1.00 95.19 114 LEU A CA 1
ATOM 794 C C . LEU A 1 114 ? -4.238 12.579 7.528 1.00 95.19 114 LEU A C 1
ATOM 796 O O . LEU A 1 114 ? -5.130 11.813 7.888 1.00 95.19 114 LEU A O 1
ATOM 800 N N . LYS A 1 115 ? -4.360 13.906 7.620 1.00 91.75 115 LYS A N 1
ATOM 801 C CA . LYS A 1 115 ? -5.546 14.568 8.191 1.00 91.75 115 LYS A CA 1
ATOM 802 C C . LYS A 1 115 ? -6.671 14.775 7.180 1.00 91.75 115 LYS A C 1
ATOM 804 O O . LYS A 1 115 ? -7.820 14.920 7.584 1.00 91.75 115 LYS A O 1
ATOM 809 N N . ASP A 1 116 ? -6.335 14.810 5.895 1.00 92.31 116 ASP A N 1
ATOM 810 C CA . ASP A 1 116 ? -7.271 15.065 4.805 1.00 92.31 116 ASP A CA 1
ATOM 811 C C . ASP A 1 116 ? -6.920 14.181 3.588 1.00 92.31 116 ASP A C 1
ATOM 813 O O . ASP A 1 116 ? -5.863 14.385 2.981 1.00 92.31 116 ASP A O 1
ATOM 817 N N . PRO A 1 117 ? -7.746 13.174 3.248 1.00 92.12 117 PRO A N 1
ATOM 818 C CA . PRO A 1 117 ? -8.930 12.744 3.991 1.00 92.12 117 PRO A CA 1
ATOM 819 C C . PRO A 1 117 ? -8.555 12.021 5.303 1.00 92.12 117 PRO A C 1
ATOM 821 O O . PRO A 1 117 ? -7.535 11.330 5.356 1.00 92.12 117 PRO A O 1
ATOM 824 N N . PRO A 1 118 ? -9.385 12.102 6.359 1.00 95.56 118 PRO A N 1
ATOM 825 C CA . PRO A 1 118 ? -9.214 11.266 7.542 1.00 95.56 118 PRO A CA 1
ATOM 826 C C . PRO A 1 118 ? -9.407 9.784 7.191 1.00 95.56 118 PRO A C 1
ATOM 828 O O . PRO A 1 118 ? -10.251 9.428 6.364 1.00 95.56 118 PRO A O 1
ATOM 831 N N . VAL A 1 119 ? -8.693 8.894 7.890 1.00 96.38 119 VAL A N 1
ATOM 832 C CA . VAL A 1 119 ? -8.717 7.434 7.647 1.00 96.38 119 VAL A CA 1
ATOM 833 C C . VAL A 1 119 ? -10.133 6.871 7.555 1.00 96.38 119 VAL A C 1
ATOM 835 O O . VAL A 1 119 ? -10.437 6.122 6.631 1.00 96.38 119 VAL A O 1
ATOM 838 N N . ALA A 1 120 ? -11.020 7.255 8.477 1.00 95.38 120 ALA A N 1
ATOM 839 C CA . ALA A 1 120 ? -12.394 6.754 8.519 1.00 95.38 120 ALA A CA 1
ATOM 840 C C . ALA A 1 120 ? -13.192 7.053 7.235 1.00 95.38 120 ALA A C 1
ATOM 842 O O . ALA A 1 120 ? -14.089 6.279 6.888 1.00 95.38 120 ALA A O 1
ATOM 843 N N . GLN A 1 121 ? -12.861 8.142 6.538 1.00 96.69 121 GLN A N 1
ATOM 844 C CA . GLN A 1 121 ? -13.429 8.484 5.238 1.00 96.69 121 GLN A CA 1
ATOM 845 C C . GLN A 1 121 ? -12.705 7.738 4.116 1.00 96.69 121 GLN A C 1
ATOM 847 O O . GLN A 1 121 ? -13.363 7.116 3.288 1.00 96.69 121 GLN A O 1
ATOM 852 N N . ALA A 1 122 ? -11.369 7.734 4.123 1.00 96.94 122 ALA A N 1
ATOM 853 C CA . ALA A 1 122 ? -10.566 7.096 3.081 1.00 96.94 122 ALA A CA 1
ATOM 854 C C . ALA A 1 122 ? -10.892 5.598 2.918 1.00 96.94 122 ALA A C 1
ATOM 856 O O . ALA A 1 122 ? -11.077 5.114 1.806 1.00 96.94 122 ALA A O 1
ATOM 857 N N . VAL A 1 123 ? -11.067 4.857 4.017 1.00 96.88 123 VAL A N 1
ATOM 858 C CA . VAL A 1 123 ? -11.405 3.416 3.977 1.00 96.88 123 VAL A CA 1
ATOM 859 C C . VAL A 1 123 ? -12.825 3.110 3.477 1.00 96.88 123 VAL A C 1
ATOM 861 O O . VAL A 1 123 ? -13.209 1.946 3.380 1.00 96.88 123 VAL A O 1
ATOM 864 N N . ARG A 1 124 ? -13.629 4.140 3.197 1.00 96.31 124 ARG A N 1
ATOM 865 C CA . ARG A 1 124 ? -14.999 4.045 2.667 1.00 96.31 124 ARG A CA 1
ATOM 866 C C . ARG A 1 124 ? -15.163 4.779 1.335 1.00 96.31 124 ARG A C 1
ATOM 868 O O . ARG A 1 124 ? -16.267 4.821 0.803 1.00 96.31 124 ARG A O 1
ATOM 875 N N . ASP A 1 125 ? -14.096 5.373 0.812 1.00 97.19 125 ASP A N 1
ATOM 876 C CA . ASP A 1 125 ? -14.121 6.091 -0.455 1.00 97.19 125 ASP A CA 1
ATOM 877 C C . ASP A 1 125 ? -14.207 5.092 -1.617 1.00 97.19 125 ASP A C 1
ATOM 879 O O . ASP A 1 125 ? -13.280 4.314 -1.852 1.00 97.19 125 ASP A O 1
ATOM 883 N N . GLU A 1 126 ? -15.310 5.119 -2.367 1.00 96.81 126 GLU A N 1
ATOM 884 C CA . GLU A 1 126 ? -15.557 4.174 -3.463 1.00 96.81 126 GLU A CA 1
ATOM 885 C C . GLU A 1 126 ? -14.482 4.201 -4.562 1.00 96.81 126 GLU A C 1
ATOM 887 O O . GLU A 1 126 ? -14.208 3.166 -5.173 1.00 96.81 126 GLU A O 1
ATOM 892 N N . ALA A 1 127 ? -13.820 5.337 -4.800 1.00 96.62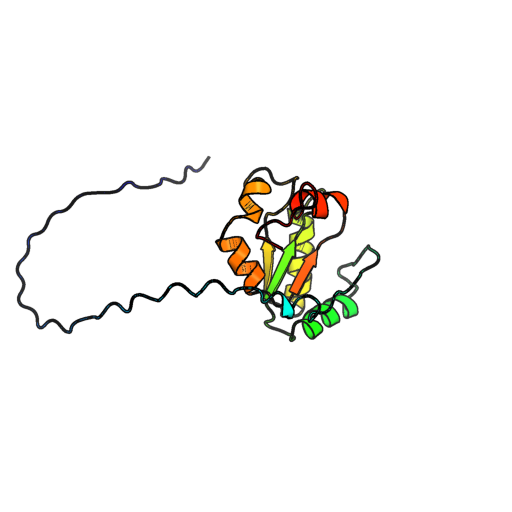 127 ALA A N 1
ATOM 893 C CA . ALA A 1 127 ? -12.734 5.420 -5.772 1.00 96.62 127 ALA A CA 1
ATOM 894 C C . ALA A 1 127 ? -11.462 4.728 -5.260 1.00 96.62 127 ALA A C 1
ATOM 896 O O . ALA A 1 127 ? -10.730 4.120 -6.047 1.00 96.62 127 ALA A O 1
ATOM 897 N N . LEU A 1 128 ? -11.194 4.777 -3.952 1.00 97.06 128 LEU A N 1
ATOM 898 C CA . LEU A 1 128 ? -10.097 4.020 -3.343 1.00 97.06 128 LEU A CA 1
ATOM 899 C C . LEU A 1 128 ? -10.428 2.522 -3.303 1.00 97.06 128 LEU A C 1
ATOM 901 O O . LEU A 1 128 ? -9.588 1.698 -3.668 1.00 97.06 128 LEU A O 1
ATOM 905 N N . LEU A 1 129 ? -11.671 2.162 -2.968 1.00 96.25 129 LEU A N 1
ATOM 906 C CA . LEU A 1 129 ? -12.136 0.773 -2.995 1.00 96.25 129 LEU A CA 1
ATOM 907 C C . LEU A 1 129 ? -12.030 0.163 -4.397 1.00 96.25 129 LEU A C 1
ATOM 909 O O . LEU A 1 129 ? -11.568 -0.967 -4.547 1.00 96.25 129 LEU A O 1
ATOM 913 N N . ALA A 1 130 ? -12.402 0.908 -5.439 1.00 95.94 130 ALA A N 1
ATOM 914 C CA . ALA A 1 130 ? -12.260 0.462 -6.823 1.00 95.94 130 ALA A CA 1
ATOM 915 C C . ALA A 1 130 ? -10.795 0.187 -7.202 1.00 95.94 130 ALA A C 1
ATOM 917 O O . ALA A 1 130 ? -10.516 -0.789 -7.900 1.00 95.94 130 ALA A O 1
ATOM 918 N N . GLN A 1 131 ? -9.852 0.999 -6.710 1.00 96.06 131 GLN A N 1
ATOM 919 C CA . GLN A 1 131 ? -8.421 0.778 -6.937 1.00 96.06 131 GLN A CA 1
ATOM 920 C C . GLN A 1 131 ? -7.923 -0.499 -6.258 1.00 96.06 131 GLN A C 1
ATOM 922 O O . GLN A 1 131 ? -7.224 -1.283 -6.899 1.00 96.06 131 GLN A O 1
ATOM 927 N N . VAL A 1 132 ? -8.323 -0.747 -5.006 1.00 95.75 132 VAL A N 1
ATOM 928 C CA . VAL A 1 132 ? -7.974 -1.986 -4.287 1.00 95.75 132 VAL A CA 1
ATOM 929 C C . VAL A 1 132 ? -8.564 -3.208 -4.988 1.00 95.75 132 VAL A C 1
ATOM 931 O O . VAL A 1 132 ? -7.837 -4.157 -5.268 1.00 95.75 132 VAL A O 1
ATOM 934 N N . ARG A 1 133 ? -9.848 -3.167 -5.366 1.00 92.94 133 ARG A N 1
ATOM 935 C CA . ARG A 1 133 ? -10.528 -4.267 -6.080 1.00 92.94 133 ARG A CA 1
ATOM 936 C C . ARG A 1 133 ? -9.881 -4.591 -7.433 1.00 92.94 133 ARG A C 1
ATOM 938 O O . ARG A 1 133 ? -9.902 -5.739 -7.864 1.00 92.94 133 ARG A O 1
ATOM 945 N N . ALA A 1 134 ? -9.322 -3.592 -8.116 1.00 94.06 134 ALA A N 1
ATOM 946 C CA . ALA A 1 134 ? -8.663 -3.764 -9.411 1.00 94.06 134 ALA A CA 1
ATOM 947 C C . ALA A 1 134 ? -7.182 -4.177 -9.309 1.00 94.06 134 ALA A C 1
ATOM 949 O O . ALA A 1 134 ? -6.566 -4.487 -10.337 1.00 94.06 134 ALA A O 1
ATOM 950 N N . ALA A 1 135 ? -6.594 -4.139 -8.111 1.00 95.69 135 ALA A N 1
ATOM 951 C CA . ALA A 1 135 ? -5.191 -4.454 -7.896 1.00 95.69 135 ALA A CA 1
ATOM 952 C C . ALA A 1 135 ? -4.921 -5.967 -7.971 1.00 95.69 135 ALA A C 1
ATOM 954 O O . ALA A 1 135 ? -5.763 -6.805 -7.657 1.00 95.69 135 ALA A O 1
ATOM 955 N N . LYS A 1 136 ? -3.706 -6.315 -8.395 1.00 95.50 136 LYS A N 1
ATOM 956 C CA . LYS A 1 136 ? -3.129 -7.666 -8.344 1.00 95.50 136 LYS A CA 1
ATOM 957 C C . LYS A 1 136 ? -2.107 -7.825 -7.220 1.00 95.50 136 LYS A C 1
ATOM 959 O O . LYS A 1 136 ? -1.709 -8.945 -6.922 1.00 95.50 136 LYS A O 1
ATOM 964 N N . GLY A 1 137 ? -1.709 -6.723 -6.588 1.00 95.94 137 GLY A N 1
ATOM 965 C CA . GLY A 1 137 ? -0.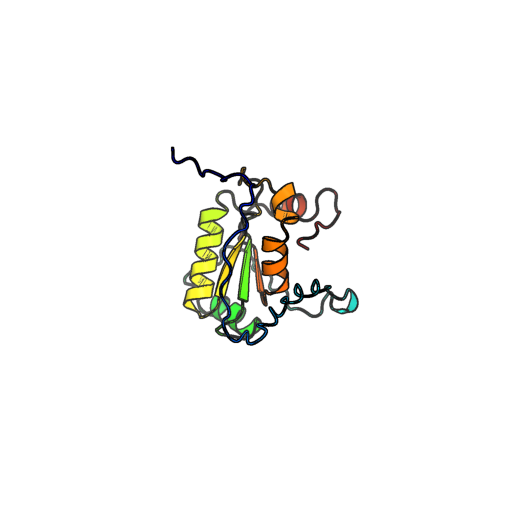875 -6.717 -5.395 1.00 95.94 137 GLY A CA 1
ATOM 966 C C . GLY A 1 137 ? -1.201 -5.537 -4.485 1.00 95.94 137 GLY A C 1
ATOM 967 O O . GLY A 1 137 ? -1.528 -4.444 -4.953 1.00 95.94 137 GLY A O 1
ATOM 968 N N . VAL A 1 138 ? -1.098 -5.764 -3.178 1.00 97.06 138 VAL A N 1
ATOM 969 C CA . VAL A 1 138 ? -1.167 -4.726 -2.145 1.00 97.06 138 VAL A CA 1
ATOM 970 C C . VAL A 1 138 ? 0.142 -4.768 -1.367 1.00 97.06 138 VAL A C 1
ATOM 972 O O . VAL A 1 138 ? 0.561 -5.832 -0.917 1.00 97.06 138 VAL A O 1
ATOM 975 N N . PHE A 1 139 ? 0.803 -3.623 -1.223 1.00 97.38 139 PHE A N 1
ATOM 976 C CA . PHE A 1 139 ? 2.056 -3.498 -0.486 1.00 97.38 139 PHE A CA 1
ATOM 977 C C . PHE A 1 139 ? 1.888 -2.558 0.704 1.00 97.38 139 PHE A C 1
ATOM 979 O O . PHE A 1 139 ? 1.542 -1.390 0.532 1.00 97.38 139 PHE A O 1
ATOM 986 N N . PHE A 1 140 ? 2.192 -3.051 1.901 1.00 97.06 140 PHE A N 1
ATOM 987 C CA . PHE A 1 140 ? 2.269 -2.240 3.112 1.00 97.06 140 PHE A CA 1
ATOM 988 C C . PHE A 1 140 ? 3.717 -1.840 3.366 1.00 97.06 140 PHE A C 1
ATOM 990 O O . PHE A 1 140 ? 4.604 -2.693 3.420 1.00 97.06 140 PHE A O 1
ATOM 997 N N . THR A 1 141 ? 3.970 -0.546 3.532 1.00 96.50 141 THR A N 1
ATOM 998 C CA . THR A 1 141 ? 5.293 -0.084 3.954 1.00 96.50 141 THR A CA 1
ATOM 999 C C . THR A 1 141 ? 5.529 -0.382 5.436 1.00 96.50 141 THR A C 1
ATOM 1001 O O . THR A 1 141 ? 4.593 -0.618 6.200 1.00 96.50 141 THR A O 1
ATOM 1004 N N . GLY A 1 142 ? 6.793 -0.346 5.862 1.00 93.38 142 GLY A N 1
ATOM 1005 C CA . GLY A 1 142 ? 7.159 -0.541 7.267 1.00 93.38 142 GLY A CA 1
ATOM 1006 C C . GLY A 1 142 ? 6.777 0.635 8.177 1.00 93.38 142 GLY A C 1
ATOM 1007 O O . GLY A 1 142 ? 6.526 1.748 7.708 1.00 93.38 142 GLY A O 1
ATOM 1008 N N . GLY A 1 143 ? 6.776 0.369 9.486 1.00 94.25 143 GLY A N 1
ATOM 1009 C CA . GLY A 1 143 ? 6.493 1.332 10.551 1.00 94.25 143 GLY A CA 1
ATOM 1010 C C . GLY A 1 143 ? 5.796 0.664 11.741 1.00 94.25 143 GLY A C 1
ATOM 1011 O O . GLY A 1 143 ? 6.075 -0.495 12.052 1.00 94.25 143 GLY A O 1
ATOM 1012 N N . ALA A 1 144 ? 4.872 1.373 12.388 1.00 94.62 144 ALA A N 1
ATOM 1013 C CA . ALA A 1 144 ? 4.090 0.859 13.509 1.00 94.62 144 ALA A CA 1
ATOM 1014 C C . ALA A 1 144 ? 2.932 -0.031 13.020 1.00 94.62 144 ALA A C 1
ATOM 1016 O O . ALA A 1 144 ? 1.975 0.451 12.413 1.00 94.62 144 ALA A O 1
ATOM 1017 N N . GLN A 1 145 ? 3.003 -1.335 13.304 1.00 90.56 145 GLN A N 1
ATOM 1018 C CA . GLN A 1 145 ? 2.020 -2.320 12.823 1.00 90.56 145 GLN A CA 1
ATOM 1019 C C . GLN A 1 145 ? 0.610 -2.071 13.378 1.00 90.56 145 GLN A C 1
ATOM 1021 O O . GLN A 1 145 ? -0.368 -2.216 12.645 1.00 90.56 145 GLN A O 1
ATOM 1026 N N . ASP A 1 146 ? 0.506 -1.588 14.619 1.00 94.81 146 ASP A N 1
ATOM 1027 C CA . ASP A 1 146 ? -0.774 -1.241 15.248 1.00 94.81 146 ASP A CA 1
ATOM 1028 C C . ASP A 1 146 ? -1.530 -0.145 14.482 1.00 94.81 146 ASP A C 1
ATOM 1030 O O . ASP A 1 146 ? -2.759 -0.095 14.522 1.00 94.81 146 ASP A O 1
ATOM 1034 N N . ARG A 1 147 ? -0.835 0.717 13.720 1.00 96.12 147 ARG A N 1
ATOM 1035 C CA . ARG A 1 147 ? -1.494 1.711 12.853 1.00 96.12 147 ARG A CA 1
ATOM 1036 C C . ARG A 1 147 ? -2.242 1.052 11.701 1.00 96.12 147 ARG A C 1
ATOM 1038 O O . ARG A 1 147 ? -3.289 1.556 11.307 1.00 96.12 147 ARG A O 1
ATOM 1045 N N . ILE A 1 148 ? -1.751 -0.072 11.176 1.00 95.00 148 ILE A N 1
ATOM 1046 C CA . ILE A 1 148 ? -2.440 -0.813 10.110 1.00 95.00 148 ILE A CA 1
ATOM 1047 C C . ILE A 1 148 ? -3.745 -1.394 10.656 1.00 95.00 148 ILE A C 1
ATOM 1049 O O . ILE A 1 148 ? -4.809 -1.166 10.080 1.00 95.00 148 ILE A O 1
ATOM 1053 N N . THR A 1 149 ? -3.682 -2.113 11.778 1.00 94.81 149 THR A N 1
ATOM 1054 C CA . THR A 1 149 ? -4.853 -2.786 12.358 1.00 94.81 149 THR A CA 1
ATOM 1055 C C . THR A 1 149 ? -5.872 -1.785 12.888 1.00 94.81 149 THR A C 1
ATOM 1057 O O . THR A 1 149 ? -7.051 -1.915 12.583 1.00 94.81 149 THR A O 1
ATOM 1060 N N . SER A 1 150 ? -5.444 -0.733 13.586 1.00 94.38 150 SER A N 1
ATOM 1061 C CA . SER A 1 150 ? -6.355 0.318 14.063 1.00 94.38 150 SER A CA 1
ATOM 1062 C C . SER A 1 150 ? -6.996 1.131 12.931 1.00 94.38 150 SER A C 1
ATOM 1064 O O . SER A 1 150 ? -8.124 1.592 13.093 1.00 94.38 150 SER A O 1
ATOM 1066 N N . SER A 1 151 ? -6.331 1.271 11.777 1.00 95.25 151 SER A N 1
ATOM 1067 C CA . SER A 1 151 ? -6.886 1.982 10.614 1.00 95.25 151 SER A CA 1
ATOM 1068 C C . SER A 1 151 ? -7.854 1.128 9.797 1.00 95.25 151 SER A C 1
ATOM 1070 O O . SER A 1 151 ? -8.908 1.611 9.387 1.00 95.25 151 SER A O 1
ATOM 1072 N N . LEU A 1 152 ? -7.491 -0.129 9.529 1.00 95.19 152 LEU A N 1
ATOM 1073 C CA . LEU A 1 152 ? -8.226 -0.998 8.605 1.00 95.19 152 LEU A CA 1
ATOM 1074 C C . LEU A 1 152 ? -9.212 -1.941 9.303 1.00 95.19 152 LEU A C 1
ATOM 1076 O O . LEU A 1 152 ? -10.174 -2.377 8.671 1.00 95.19 152 LEU A O 1
ATOM 1080 N N . GLN A 1 153 ? -8.983 -2.247 10.583 1.00 94.62 153 GLN A N 1
ATOM 1081 C CA . GLN A 1 153 ? -9.827 -3.096 11.433 1.00 94.62 153 GLN A CA 1
ATOM 1082 C C . GLN A 1 153 ? -10.076 -2.462 12.820 1.00 94.62 153 GLN A C 1
ATOM 1084 O O . GLN A 1 153 ? -9.779 -3.085 13.847 1.00 94.62 153 GLN A O 1
ATOM 1089 N N . PRO A 1 154 ? -10.582 -1.216 12.904 1.00 93.12 154 PRO A N 1
ATOM 1090 C CA . PRO A 1 154 ? -10.816 -0.553 14.184 1.00 93.12 154 PRO A CA 1
ATOM 1091 C C . PRO A 1 154 ? -11.743 -1.394 15.072 1.00 93.12 154 PRO A C 1
ATOM 1093 O O . PRO A 1 154 ? -12.816 -1.824 14.648 1.00 93.12 154 PRO A O 1
ATOM 1096 N N . GLY A 1 155 ? -11.316 -1.661 16.310 1.00 90.75 155 GLY A N 1
ATOM 1097 C CA . GLY A 1 155 ? -12.063 -2.515 17.244 1.00 90.75 155 GLY A CA 1
ATOM 1098 C C . GLY A 1 155 ? -12.216 -3.972 16.781 1.00 90.75 155 GLY A C 1
ATOM 1099 O O . GLY A 1 155 ? -13.152 -4.646 17.203 1.00 90.75 155 GLY A O 1
ATOM 1100 N N . GLY A 1 156 ? -11.342 -4.447 15.887 1.00 90.56 156 GLY A N 1
ATOM 1101 C CA . GLY A 1 156 ? -11.403 -5.794 15.315 1.00 90.56 156 GLY A CA 1
ATOM 1102 C C . GLY A 1 156 ? -12.446 -5.963 14.206 1.00 90.56 156 GLY A C 1
ATOM 1103 O O . GLY A 1 156 ? -12.700 -7.087 13.785 1.00 90.56 156 GLY A O 1
ATOM 1104 N N . GLN A 1 157 ? -13.062 -4.874 13.734 1.00 89.75 157 GLN A N 1
ATOM 1105 C CA . GLN A 1 157 ? -14.068 -4.907 12.672 1.00 89.75 157 GLN A CA 1
ATOM 1106 C C . GLN A 1 157 ? -13.477 -4.415 11.357 1.00 89.75 157 GLN A C 1
ATOM 1108 O O . GLN A 1 157 ? -13.045 -3.267 11.261 1.00 89.75 157 GLN A O 1
ATOM 1113 N N . ALA A 1 158 ? -13.484 -5.273 10.338 1.00 91.62 158 ALA A N 1
ATOM 1114 C CA . ALA A 1 158 ? -12.972 -4.932 9.018 1.00 91.62 158 ALA A CA 1
ATOM 1115 C C . ALA A 1 158 ? -13.714 -3.736 8.401 1.00 91.62 158 ALA A C 1
ATOM 1117 O O . ALA A 1 158 ? -14.944 -3.663 8.393 1.00 91.62 158 ALA A O 1
ATOM 1118 N N . THR A 1 159 ? -12.942 -2.791 7.872 1.00 94.75 159 THR A N 1
ATOM 1119 C CA . THR A 1 159 ? -13.458 -1.697 7.041 1.00 94.75 159 THR A CA 1
ATOM 1120 C C . THR A 1 159 ? -13.750 -2.191 5.622 1.00 94.75 159 THR A C 1
ATOM 1122 O O . THR A 1 159 ? -13.215 -3.221 5.223 1.00 94.75 159 THR A O 1
ATOM 1125 N N . PRO A 1 160 ? -14.540 -1.454 4.817 1.00 94.00 160 PRO A N 1
ATOM 1126 C CA . PRO A 1 160 ? -14.810 -1.837 3.426 1.00 94.00 160 PRO A CA 1
ATOM 1127 C C . PRO A 1 160 ? -13.577 -1.953 2.519 1.00 94.00 160 PRO A C 1
ATOM 1129 O O . PRO A 1 160 ? -13.682 -2.524 1.436 1.00 94.00 160 PRO A O 1
ATOM 1132 N N . LEU A 1 161 ? -12.440 -1.378 2.926 1.00 92.88 161 LEU A N 1
ATOM 1133 C CA . LEU A 1 161 ? -11.173 -1.444 2.197 1.00 92.88 161 LEU A CA 1
ATOM 1134 C C . LEU A 1 161 ? -10.449 -2.798 2.350 1.00 92.88 161 LEU A C 1
ATOM 1136 O O . LEU A 1 161 ? -9.494 -3.043 1.614 1.00 92.88 161 LEU A O 1
ATOM 1140 N N . LEU A 1 162 ? -10.893 -3.658 3.276 1.00 84.81 162 LEU A N 1
ATOM 1141 C CA . LEU A 1 162 ? -10.401 -5.028 3.469 1.00 84.81 162 LEU A CA 1
ATOM 1142 C C . LEU A 1 162 ? -11.293 -6.096 2.827 1.00 84.81 162 LEU A C 1
ATOM 1144 O O . LEU A 1 162 ? -12.528 -5.905 2.760 1.00 84.81 162 LEU A O 1
#

Secondary structure (DSSP, 8-state):
------PPP---------------------PPPP-----GGGTT-SPP----S---TT-HHHHHHHHHHTTSTT-EEEEE-TTSSSHHHHHHHHHHHHHHTT-EEEEE---TT--SS-HHHHTT-HHHHHHHHH-SEEEEPSS-HHHHHHHHSGGG---TT-

Foldseek 3Di:
DDDDDDDDDDDDDDDDDDDDPDDPPPPPPPDDPDPPDPDPVCVPVADDDDDPDDPDLVVLVVLLVQQVSLVFAAAEEEEFLAQDLCSPVQRVRSCVSNVVRRYHYDYQPQYCNDVVPHLLVSLVDVVNLVSLSRGSYYHYGDHHPVSVCCSQQNVNRGGSSD